Protein AF-A0A9P0PJK2-F1 (afdb_monomer_lite)

Radius of gyration: 18.41 Å; chains: 1; bounding box: 43×28×47 Å

pLDDT: mean 70.37, std 12.64, range [45.06, 89.0]

Sequence (89 aa):
MTDMHFVCGMALGTARRTRRPPPNVQTFINIHDRLCESGSFKRSTHVAGRTASVRTIQIEEAVLNKIEEDRTTSTRKIANQLNLNHIPV

Secondary structure (DSSP, 8-state):
---HHHHHHHHTTT--S-SSPPPPHHHHHHHHHHHHHHS-SS--GGG-SS-GGGS-HHHHHHHHHHHHH-TT--HHHHHHHTT------

Organism: Acanthoscelides obtectus (NCBI:txid200917)

Foldseek 3Di:
DDDLLNVVVVVVPDPPDDPDDDPDSVLSVVQVLCCVVPVDSDDDPVPPPDDCVLVDPVLVVQLVVVCVVPVVDDPVNSCVVVVHDDDDD

Structure (mmCIF, N/CA/C/O backbone):
data_AF-A0A9P0PJK2-F1
#
_entry.id   AF-A0A9P0PJK2-F1
#
loop_
_atom_site.group_PDB
_atom_site.id
_atom_site.type_symbol
_atom_site.label_atom_id
_atom_site.label_alt_id
_atom_site.label_comp_id
_atom_site.label_asym_id
_atom_site.label_entity_id
_atom_site.label_seq_id
_atom_site.pdbx_PDB_ins_code
_atom_site.Cartn_x
_atom_site.Cartn_y
_atom_site.Cartn_z
_atom_site.occupancy
_atom_site.B_iso_or_equiv
_atom_site.auth_seq_id
_atom_site.auth_comp_id
_atom_site.auth_asym_id
_atom_site.auth_atom_id
_atom_site.pdbx_PDB_model_num
ATOM 1 N N . MET A 1 1 ? 4.612 15.985 -13.410 1.00 45.06 1 MET A N 1
ATOM 2 C CA . MET A 1 1 ? 5.276 14.935 -12.609 1.00 45.06 1 MET A CA 1
ATOM 3 C C . MET A 1 1 ? 5.626 13.805 -13.551 1.00 45.06 1 MET A C 1
ATOM 5 O O . MET A 1 1 ? 4.719 13.247 -14.152 1.00 45.06 1 MET A O 1
ATOM 9 N N . THR A 1 2 ? 6.912 13.552 -13.779 1.00 47.53 2 THR A N 1
ATOM 10 C CA . THR A 1 2 ? 7.347 12.481 -14.681 1.00 47.53 2 THR A CA 1
ATOM 11 C C . THR A 1 2 ? 7.228 11.162 -13.939 1.00 47.53 2 THR A C 1
ATOM 13 O O . THR A 1 2 ? 7.866 10.980 -12.905 1.00 47.53 2 THR A O 1
ATOM 16 N N . ASP A 1 3 ? 6.382 10.278 -14.450 1.00 66.81 3 ASP A N 1
ATOM 17 C CA . ASP A 1 3 ? 6.204 8.938 -13.915 1.00 66.81 3 ASP A CA 1
ATOM 18 C C . ASP A 1 3 ? 7.539 8.170 -13.982 1.00 66.81 3 ASP A C 1
ATOM 20 O O . ASP A 1 3 ? 8.182 8.087 -15.032 1.00 66.81 3 ASP A O 1
ATOM 24 N N . MET A 1 4 ? 8.001 7.636 -12.850 1.00 62.22 4 MET A N 1
ATOM 25 C CA . MET A 1 4 ? 9.255 6.877 -12.774 1.00 62.22 4 MET A CA 1
ATOM 26 C C . MET A 1 4 ? 9.206 5.651 -13.701 1.00 62.22 4 MET A C 1
ATOM 28 O O . MET A 1 4 ? 10.225 5.285 -14.293 1.00 62.22 4 MET A O 1
ATOM 32 N N . HIS A 1 5 ? 8.014 5.080 -13.926 1.00 58.53 5 HIS A N 1
ATOM 33 C CA . HIS A 1 5 ? 7.808 4.002 -14.895 1.00 58.53 5 HIS A CA 1
ATOM 34 C C . HIS A 1 5 ? 8.026 4.469 -16.343 1.00 58.53 5 HIS A C 1
ATOM 36 O O . HIS A 1 5 ? 8.616 3.736 -17.139 1.00 58.53 5 HIS A O 1
ATOM 42 N N . PHE A 1 6 ? 7.653 5.709 -16.671 1.00 63.66 6 PHE A N 1
ATOM 43 C CA . PHE A 1 6 ? 7.911 6.326 -17.976 1.00 63.66 6 PHE A CA 1
ATOM 44 C C . PHE A 1 6 ? 9.414 6.519 -18.232 1.00 63.66 6 PHE A C 1
ATOM 46 O O . PHE A 1 6 ? 9.913 6.177 -19.305 1.00 63.66 6 PHE A O 1
ATOM 53 N N . VAL A 1 7 ? 10.174 6.981 -17.231 1.00 62.62 7 VAL A N 1
ATOM 54 C CA . VAL A 1 7 ? 11.642 7.120 -17.334 1.00 62.62 7 VAL A CA 1
ATOM 55 C C . VAL A 1 7 ? 12.320 5.756 -17.496 1.00 62.62 7 VAL A C 1
ATOM 57 O O . VAL A 1 7 ? 13.246 5.625 -18.297 1.00 62.62 7 VAL A O 1
ATOM 60 N N . CYS A 1 8 ? 11.829 4.722 -16.807 1.00 62.69 8 CYS A N 1
ATOM 61 C CA . CYS A 1 8 ? 12.305 3.348 -16.987 1.00 62.69 8 CYS A CA 1
ATOM 62 C C . CYS A 1 8 ? 12.008 2.808 -18.394 1.00 62.69 8 CYS A C 1
ATOM 64 O O . CYS A 1 8 ? 12.861 2.145 -18.983 1.00 62.69 8 CYS A O 1
ATOM 66 N N . GLY A 1 9 ? 10.840 3.140 -18.954 1.00 60.41 9 GLY A N 1
ATOM 67 C CA . GLY A 1 9 ? 10.486 2.829 -20.341 1.00 60.41 9 GLY A CA 1
ATOM 68 C C . GLY A 1 9 ? 11.422 3.492 -21.356 1.00 60.41 9 GLY A C 1
ATOM 69 O O . GLY A 1 9 ? 11.830 2.854 -22.323 1.00 60.41 9 GLY A O 1
ATOM 70 N N . MET A 1 10 ? 11.845 4.737 -21.106 1.00 60.41 10 MET A N 1
ATOM 71 C CA . MET A 1 10 ? 12.808 5.443 -21.964 1.00 60.41 10 MET A CA 1
ATOM 72 C C . MET A 1 10 ? 14.256 4.953 -21.792 1.00 60.41 10 MET A C 1
ATOM 74 O O . MET A 1 10 ? 15.028 4.938 -22.752 1.00 60.41 10 MET A O 1
ATOM 78 N N . ALA A 1 11 ? 14.639 4.509 -20.590 1.00 58.00 11 ALA A N 1
ATOM 79 C CA . ALA A 1 11 ? 15.988 4.017 -20.295 1.00 58.00 11 ALA A CA 1
ATOM 80 C C . ALA A 1 11 ? 16.349 2.716 -21.040 1.00 58.00 11 ALA A C 1
ATOM 82 O O . ALA A 1 11 ? 17.537 2.422 -21.202 1.00 58.00 11 ALA A O 1
ATOM 83 N N . LEU A 1 12 ? 15.355 1.976 -21.555 1.00 56.62 12 LEU A N 1
ATOM 84 C CA . LEU A 1 12 ? 15.571 0.823 -22.438 1.00 56.62 12 LEU A CA 1
ATOM 85 C C . LEU A 1 12 ? 16.254 1.199 -23.771 1.00 56.62 12 LEU A C 1
ATOM 87 O O . LEU A 1 12 ? 16.764 0.314 -24.455 1.00 56.62 12 LEU A O 1
ATOM 91 N N . GLY A 1 13 ? 16.279 2.488 -24.136 1.00 54.25 13 GLY A N 1
ATOM 92 C CA . GLY A 1 13 ? 16.809 2.965 -25.413 1.00 54.25 13 GLY A CA 1
ATOM 93 C C . GLY A 1 13 ? 18.312 3.261 -25.453 1.00 54.25 13 GLY A C 1
ATOM 94 O O . GLY A 1 13 ? 18.951 2.940 -26.451 1.00 54.25 13 GLY A O 1
ATOM 95 N N . THR A 1 14 ? 18.923 3.883 -24.433 1.00 54.34 14 THR A N 1
ATOM 96 C CA . THR A 1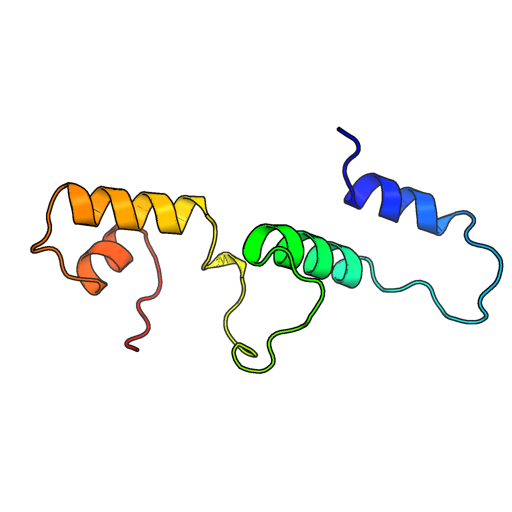 14 ? 20.270 4.483 -24.628 1.00 54.34 14 THR A CA 1
ATOM 97 C C . THR A 1 14 ? 21.144 4.671 -23.374 1.00 54.34 14 THR A C 1
ATOM 99 O O . THR A 1 14 ? 21.899 5.640 -23.293 1.00 54.34 14 THR A O 1
ATOM 102 N N . ALA A 1 15 ? 21.158 3.757 -22.402 1.00 50.31 15 ALA A N 1
ATOM 103 C CA . ALA A 1 15 ? 22.154 3.815 -21.317 1.00 50.31 15 ALA A CA 1
ATOM 104 C C . ALA A 1 15 ? 23.461 3.090 -21.709 1.00 50.31 15 ALA A C 1
ATOM 106 O O . ALA A 1 15 ? 23.774 1.997 -21.234 1.00 50.31 15 ALA A O 1
ATOM 107 N N . ARG A 1 16 ? 24.243 3.679 -22.625 1.00 54.72 16 ARG A N 1
ATOM 108 C CA . ARG A 1 16 ? 25.583 3.168 -22.953 1.00 54.72 16 ARG A CA 1
ATOM 109 C C . ARG A 1 16 ? 26.475 3.182 -21.702 1.00 54.72 16 ARG A C 1
ATOM 111 O O . ARG A 1 16 ? 26.645 4.224 -21.077 1.00 54.72 16 ARG A O 1
ATOM 118 N N . ARG A 1 17 ? 27.162 2.046 -21.492 1.00 48.47 17 ARG A N 1
ATOM 119 C CA . ARG A 1 17 ? 28.453 1.867 -20.787 1.00 48.47 17 ARG A CA 1
ATOM 120 C C . ARG A 1 17 ? 28.438 1.223 -19.392 1.00 48.47 17 ARG A C 1
ATOM 122 O O . ARG A 1 17 ? 29.262 1.552 -18.550 1.00 48.47 17 ARG A O 1
ATOM 129 N N . THR A 1 18 ? 27.645 0.168 -19.207 1.00 50.59 18 THR A N 1
ATOM 130 C CA . THR A 1 18 ? 28.064 -0.973 -18.369 1.00 50.59 18 THR A CA 1
ATOM 131 C C 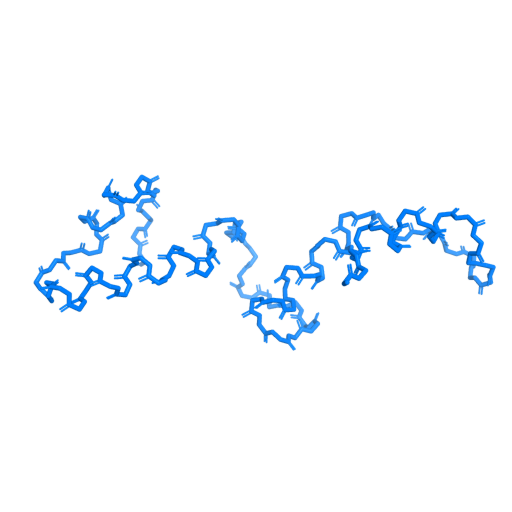. THR A 1 18 ? 27.749 -2.272 -19.117 1.00 50.59 18 THR A C 1
ATOM 133 O O . THR A 1 18 ? 26.722 -2.362 -19.777 1.00 50.59 18 THR A O 1
ATOM 136 N N . ARG A 1 19 ? 28.626 -3.289 -19.075 1.00 59.88 19 ARG A N 1
ATOM 137 C CA . ARG A 1 19 ? 28.398 -4.615 -19.710 1.00 59.88 19 ARG A CA 1
ATOM 138 C C . ARG A 1 19 ? 27.327 -5.439 -18.970 1.00 59.88 19 ARG A C 1
ATOM 140 O O . ARG A 1 19 ? 27.388 -6.664 -18.969 1.00 59.88 19 ARG A O 1
ATOM 147 N N . ARG A 1 20 ? 26.419 -4.782 -18.248 1.00 61.50 20 ARG A N 1
ATOM 148 C CA . ARG A 1 20 ? 25.415 -5.428 -17.410 1.00 61.50 20 ARG A CA 1
ATOM 149 C C . ARG A 1 20 ? 24.060 -5.291 -18.093 1.00 61.50 20 ARG A C 1
ATOM 151 O O . ARG A 1 20 ? 23.755 -4.201 -18.576 1.00 61.50 20 ARG A O 1
ATOM 158 N N . PRO A 1 21 ? 23.270 -6.373 -18.156 1.00 68.81 21 PRO A N 1
ATOM 159 C CA . PRO A 1 21 ? 21.903 -6.272 -18.632 1.00 68.81 21 PRO A CA 1
ATOM 160 C C . PRO A 1 21 ? 21.152 -5.230 -17.792 1.00 68.81 21 PRO A C 1
ATOM 162 O O . PRO A 1 21 ? 21.431 -5.105 -16.590 1.00 68.81 21 PRO A O 1
ATOM 165 N N . PRO A 1 22 ? 20.237 -4.463 -18.407 1.00 69.44 22 PRO A N 1
ATOM 166 C CA . PRO A 1 22 ? 19.435 -3.502 -17.671 1.00 69.44 22 PRO A CA 1
ATOM 167 C C . PRO A 1 22 ? 18.689 -4.223 -16.536 1.00 69.44 22 PRO A C 1
ATOM 169 O O . PRO A 1 22 ? 18.226 -5.354 -16.725 1.00 69.44 22 PRO A O 1
ATOM 172 N N . PRO A 1 23 ? 18.589 -3.610 -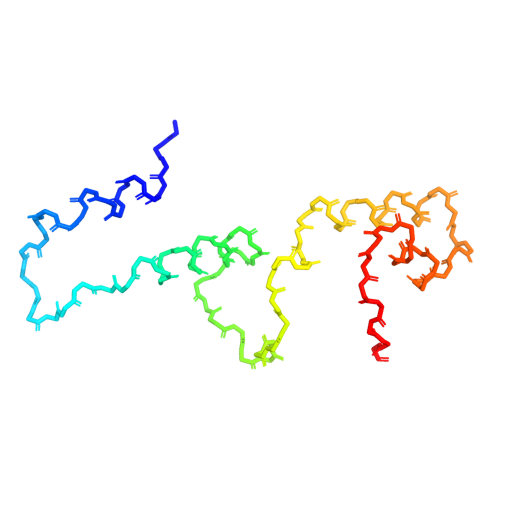15.344 1.00 73.81 23 PRO A N 1
ATOM 173 C CA . PRO A 1 23 ? 17.792 -4.175 -14.267 1.00 73.81 23 PRO A CA 1
ATOM 174 C C . PRO A 1 23 ? 16.338 -4.325 -14.723 1.00 73.81 23 PRO A C 1
ATOM 176 O O . PRO A 1 23 ? 15.812 -3.483 -15.451 1.00 73.81 23 PRO A O 1
ATOM 179 N N . ASN A 1 24 ? 15.690 -5.409 -14.289 1.00 81.81 24 ASN A N 1
ATOM 180 C CA . ASN A 1 24 ? 14.280 -5.659 -14.582 1.00 81.81 24 ASN A CA 1
ATOM 181 C C . ASN A 1 24 ? 13.445 -4.445 -14.140 1.00 81.81 24 ASN A C 1
ATOM 183 O O . ASN A 1 24 ? 13.706 -3.906 -13.063 1.00 81.81 24 ASN A O 1
ATOM 187 N N . VAL A 1 25 ? 12.433 -4.064 -14.923 1.00 78.81 25 VAL A N 1
ATOM 188 C CA . VAL A 1 25 ? 11.440 -3.028 -14.588 1.00 78.81 25 VAL A CA 1
ATOM 189 C C . VAL A 1 25 ? 10.940 -3.183 -13.150 1.00 78.81 25 VAL A C 1
ATOM 191 O O . VAL A 1 25 ? 10.896 -2.200 -12.416 1.00 78.81 25 VAL A O 1
ATOM 194 N N . GLN A 1 26 ? 10.700 -4.419 -12.696 1.00 77.44 26 GLN A N 1
ATOM 195 C CA . GLN A 1 26 ? 10.268 -4.716 -11.325 1.00 77.44 26 GLN A CA 1
ATOM 196 C C . GLN A 1 26 ? 11.223 -4.174 -10.247 1.00 77.44 26 GLN A C 1
ATOM 198 O O . GLN A 1 26 ? 10.799 -3.835 -9.147 1.00 77.44 26 GLN A O 1
ATOM 203 N N . THR A 1 27 ? 12.515 -4.059 -10.555 1.00 80.44 27 THR A N 1
ATOM 204 C CA . THR A 1 27 ? 13.519 -3.463 -9.662 1.00 80.44 27 THR A CA 1
ATOM 205 C C . THR A 1 27 ? 13.178 -2.013 -9.352 1.00 80.44 27 THR A C 1
ATOM 207 O O . THR A 1 27 ? 13.255 -1.606 -8.199 1.00 80.44 27 THR A O 1
ATOM 210 N N . PHE A 1 28 ? 12.775 -1.245 -10.363 1.00 81.62 28 PHE A N 1
ATOM 211 C CA . PHE A 1 28 ? 12.431 0.162 -10.200 1.00 81.62 28 PHE A CA 1
ATOM 212 C C . PHE A 1 28 ? 11.104 0.345 -9.471 1.00 81.62 28 PHE A C 1
ATOM 214 O O . PHE A 1 28 ? 11.036 1.194 -8.588 1.00 81.62 28 PHE A O 1
ATOM 221 N N . ILE A 1 29 ? 10.105 -0.496 -9.768 1.00 82.25 29 ILE A N 1
ATOM 222 C CA . ILE A 1 29 ? 8.825 -0.519 -9.038 1.00 82.25 29 ILE A CA 1
ATOM 223 C C . ILE A 1 29 ? 9.084 -0.751 -7.547 1.00 82.25 29 ILE A C 1
ATOM 225 O O . ILE A 1 29 ? 8.718 0.059 -6.708 1.00 82.25 29 ILE A O 1
ATOM 229 N N . ASN A 1 30 ? 9.854 -1.791 -7.222 1.00 78.81 30 ASN A N 1
ATOM 230 C CA . ASN A 1 30 ? 10.157 -2.138 -5.835 1.00 78.81 30 ASN A CA 1
ATOM 231 C C . ASN A 1 30 ? 10.976 -1.058 -5.105 1.00 78.81 30 ASN A C 1
ATOM 233 O O . ASN A 1 30 ? 10.901 -0.952 -3.882 1.00 78.81 30 ASN A O 1
ATOM 237 N N . ILE A 1 31 ? 11.822 -0.311 -5.824 1.00 81.62 31 ILE A N 1
ATOM 238 C CA . ILE A 1 31 ? 12.565 0.821 -5.255 1.00 81.62 31 ILE A CA 1
ATOM 239 C C . ILE A 1 31 ? 11.616 1.986 -4.988 1.00 81.62 31 ILE A C 1
ATOM 241 O O . ILE A 1 31 ? 11.685 2.564 -3.908 1.00 81.62 31 ILE A O 1
ATOM 245 N N . HIS A 1 32 ? 10.751 2.316 -5.948 1.00 83.44 32 HIS A N 1
ATOM 246 C CA . HIS A 1 32 ? 9.755 3.372 -5.806 1.00 83.44 32 HIS A CA 1
ATOM 247 C C . HIS A 1 32 ? 8.842 3.106 -4.607 1.00 83.44 32 HIS A C 1
ATOM 249 O O . HIS A 1 32 ? 8.784 3.932 -3.701 1.00 83.44 32 HIS A O 1
ATOM 255 N N . ASP A 1 33 ? 8.241 1.918 -4.543 1.00 77.69 33 ASP A N 1
ATOM 256 C CA . ASP A 1 33 ? 7.346 1.527 -3.451 1.00 77.69 33 ASP A CA 1
ATOM 257 C C . ASP A 1 33 ? 8.060 1.623 -2.099 1.00 77.69 33 ASP A C 1
ATOM 259 O O . ASP A 1 33 ? 7.572 2.250 -1.162 1.00 77.69 33 ASP A O 1
ATOM 263 N N . ARG A 1 34 ? 9.304 1.132 -2.018 1.00 78.31 34 ARG A N 1
ATOM 264 C CA . ARG A 1 34 ? 10.087 1.222 -0.781 1.00 78.31 34 ARG A CA 1
ATOM 265 C C . ARG A 1 34 ? 10.422 2.659 -0.379 1.00 78.31 34 ARG A C 1
ATOM 267 O O . ARG A 1 34 ? 10.472 2.953 0.819 1.00 78.31 34 ARG A O 1
ATOM 274 N N . LEU A 1 35 ? 10.714 3.532 -1.339 1.00 78.25 35 LEU A N 1
ATOM 275 C CA . LEU A 1 35 ? 10.968 4.945 -1.061 1.00 78.25 35 LEU A CA 1
ATOM 276 C C . LEU A 1 35 ? 9.705 5.638 -0.555 1.00 78.25 35 LEU A C 1
ATOM 278 O O . LEU A 1 35 ? 9.803 6.414 0.391 1.00 78.25 35 LEU A O 1
ATOM 282 N N . CYS A 1 36 ? 8.545 5.322 -1.127 1.00 72.81 36 CYS A N 1
ATOM 283 C CA . CYS A 1 36 ? 7.260 5.804 -0.630 1.00 72.81 36 CYS A CA 1
ATOM 284 C C . CYS A 1 36 ? 6.958 5.291 0.785 1.00 72.81 36 CYS A C 1
ATOM 286 O O . CYS A 1 36 ? 6.463 6.051 1.606 1.00 72.81 36 CYS A O 1
ATOM 288 N N . GLU A 1 37 ? 7.288 4.034 1.090 1.00 70.31 37 GLU A N 1
ATOM 289 C CA . GLU A 1 37 ? 7.001 3.419 2.393 1.00 70.31 37 GLU A CA 1
ATOM 290 C C . GLU A 1 37 ? 7.962 3.857 3.507 1.00 70.31 37 GLU A C 1
ATOM 292 O O . GLU A 1 37 ? 7.549 4.140 4.626 1.00 70.31 37 GLU A O 1
ATOM 297 N N . SER A 1 38 ? 9.268 3.843 3.235 1.00 76.06 38 SER A N 1
ATOM 298 C CA . SER A 1 38 ? 10.309 3.940 4.272 1.00 76.06 38 SER A CA 1
ATOM 299 C C . SER A 1 38 ? 11.266 5.114 4.084 1.00 76.06 38 SER A C 1
ATOM 301 O O . SER A 1 38 ? 12.128 5.339 4.934 1.00 76.06 38 SER A O 1
ATOM 303 N N . GLY A 1 39 ? 11.195 5.812 2.945 1.00 79.75 39 GLY A N 1
ATOM 304 C CA . GLY A 1 39 ? 12.166 6.840 2.566 1.00 79.75 39 GLY A CA 1
ATOM 305 C C . GLY A 1 39 ? 13.596 6.316 2.375 1.00 79.75 39 GLY A C 1
ATOM 306 O O . GLY A 1 39 ? 14.532 7.110 2.300 1.00 79.75 39 GLY A O 1
ATOM 307 N N . SER A 1 40 ? 13.805 4.993 2.319 1.00 79.12 40 SER A N 1
ATOM 308 C CA . SER A 1 40 ? 15.136 4.380 2.299 1.00 79.12 40 SER A CA 1
ATOM 309 C C . SER A 1 40 ? 15.325 3.407 1.141 1.00 79.12 40 SER A C 1
ATOM 311 O O . SER A 1 40 ? 14.473 2.578 0.843 1.00 79.12 40 SER A O 1
ATOM 313 N N . PHE A 1 41 ? 16.513 3.416 0.536 1.00 78.62 41 PHE A N 1
ATOM 314 C CA . PHE A 1 41 ? 16.903 2.401 -0.449 1.00 78.62 41 PHE A CA 1
ATOM 315 C C . PHE A 1 41 ? 17.250 1.047 0.193 1.00 78.62 41 PHE A C 1
ATOM 317 O O . PHE A 1 41 ? 17.283 0.017 -0.491 1.00 78.62 41 PHE A O 1
ATOM 324 N N . LYS A 1 42 ? 17.524 1.017 1.506 1.00 79.31 42 LYS A N 1
ATOM 325 C CA . LYS A 1 42 ? 17.956 -0.204 2.196 1.00 79.31 42 LYS A CA 1
ATOM 326 C C . LYS A 1 42 ? 16.814 -1.211 2.265 1.00 79.31 42 LYS A C 1
ATOM 328 O O . LYS A 1 42 ? 15.723 -0.916 2.737 1.00 79.31 42 LYS A O 1
ATOM 333 N N . ARG A 1 43 ? 17.080 -2.443 1.830 1.00 68.62 43 ARG A N 1
ATOM 334 C CA . ARG A 1 43 ? 16.139 -3.553 2.000 1.00 68.62 43 ARG A CA 1
ATOM 335 C C . ARG A 1 43 ? 16.114 -3.965 3.469 1.00 68.62 43 ARG A C 1
ATOM 337 O O . ARG A 1 43 ? 17.123 -4.456 3.964 1.00 68.62 43 ARG A O 1
ATOM 344 N N . SER A 1 44 ? 14.976 -3.802 4.143 1.00 65.12 44 SER A N 1
ATOM 345 C CA . SER A 1 44 ? 14.774 -4.415 5.459 1.00 65.12 44 SER A CA 1
ATOM 346 C C . SER A 1 44 ? 14.710 -5.933 5.290 1.00 65.12 44 SER A C 1
ATOM 348 O O . SER A 1 44 ? 13.806 -6.462 4.642 1.00 65.12 44 SER A O 1
ATOM 350 N N . THR A 1 45 ? 15.701 -6.641 5.825 1.00 64.00 45 THR A N 1
ATOM 351 C CA . THR A 1 45 ? 15.776 -8.109 5.805 1.00 64.00 45 THR A CA 1
ATOM 352 C C . THR A 1 45 ? 14.785 -8.758 6.771 1.00 64.00 45 THR A C 1
ATOM 354 O O . THR A 1 45 ? 14.446 -9.922 6.588 1.00 64.00 45 THR A O 1
ATOM 357 N N . HIS A 1 46 ? 14.261 -8.005 7.746 1.00 62.09 46 HIS A N 1
ATOM 358 C CA . HIS A 1 46 ? 13.303 -8.500 8.740 1.00 62.09 46 HIS A CA 1
ATOM 359 C C . HIS A 1 46 ? 11.877 -8.693 8.198 1.00 62.09 46 HIS A C 1
ATOM 361 O O . HIS A 1 46 ? 11.094 -9.415 8.805 1.00 62.09 46 HIS A O 1
ATOM 367 N N . VAL A 1 47 ? 11.528 -8.086 7.057 1.00 56.22 47 VAL A N 1
ATOM 368 C CA . VAL A 1 47 ? 10.175 -8.149 6.462 1.00 56.22 47 VAL A CA 1
ATOM 369 C C . VAL A 1 47 ? 10.212 -8.854 5.103 1.00 56.22 47 VAL A C 1
ATOM 371 O O . VAL A 1 47 ? 9.597 -8.440 4.122 1.00 56.22 47 VAL A O 1
ATOM 374 N N . ALA A 1 48 ? 10.985 -9.929 5.004 1.00 53.56 48 ALA A N 1
ATOM 375 C CA . ALA A 1 48 ? 11.013 -10.769 3.816 1.00 53.56 48 ALA A CA 1
ATOM 376 C C . ALA A 1 48 ? 9.795 -11.712 3.810 1.00 53.56 48 ALA A C 1
ATOM 378 O O . ALA A 1 48 ? 9.934 -12.891 4.106 1.00 53.56 48 ALA A O 1
ATOM 379 N N . GLY A 1 49 ? 8.585 -11.218 3.519 1.00 55.22 49 GLY A N 1
ATOM 380 C CA . GLY A 1 49 ? 7.455 -12.146 3.360 1.00 55.22 49 GLY A CA 1
ATOM 381 C C . GLY A 1 49 ? 6.069 -11.561 3.118 1.00 55.22 49 GLY A C 1
ATOM 382 O O . GLY A 1 49 ? 5.270 -12.205 2.446 1.00 55.22 49 GLY A O 1
ATOM 383 N N . ARG A 1 50 ? 5.758 -10.355 3.610 1.00 54.47 50 ARG A N 1
ATOM 384 C CA . ARG A 1 50 ? 4.432 -9.755 3.386 1.00 54.47 50 ARG A CA 1
ATOM 385 C C . ARG A 1 50 ? 4.501 -8.773 2.223 1.00 54.47 50 ARG A C 1
ATOM 387 O O . ARG A 1 50 ? 5.285 -7.830 2.261 1.00 54.47 50 ARG A O 1
ATOM 394 N N . THR A 1 51 ? 3.708 -9.021 1.185 1.00 52.66 51 THR A N 1
ATOM 395 C CA . THR A 1 51 ? 3.574 -8.139 0.023 1.00 52.66 51 THR A CA 1
ATOM 396 C C . THR A 1 51 ? 3.133 -6.746 0.467 1.00 52.66 51 THR A C 1
ATOM 398 O O . THR A 1 51 ? 2.143 -6.593 1.184 1.00 52.66 51 THR A O 1
ATOM 401 N N . ALA A 1 52 ? 3.872 -5.729 0.021 1.00 54.38 52 ALA A N 1
ATOM 402 C CA . ALA A 1 52 ? 3.658 -4.326 0.368 1.00 54.38 52 ALA A CA 1
ATOM 403 C C . ALA A 1 52 ? 2.270 -3.787 -0.016 1.00 54.38 52 ALA A C 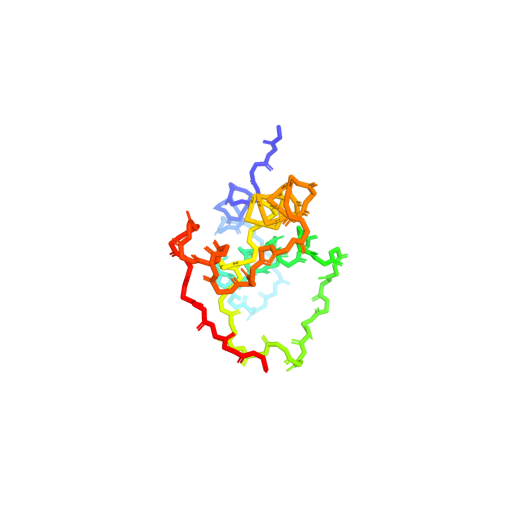1
ATOM 405 O O . ALA A 1 52 ? 1.775 -2.864 0.617 1.00 54.38 52 ALA A O 1
ATOM 406 N N . SER A 1 53 ? 1.578 -4.433 -0.962 1.00 56.06 53 SER A N 1
ATOM 407 C CA . SER A 1 53 ? 0.185 -4.121 -1.315 1.00 56.06 53 SER A CA 1
ATOM 408 C C . SER A 1 53 ? -0.782 -4.147 -0.120 1.00 56.06 53 SER A C 1
ATOM 410 O O . SER A 1 53 ? -1.813 -3.491 -0.185 1.00 56.06 53 SER A O 1
ATOM 412 N N . VAL A 1 54 ? -0.466 -4.866 0.965 1.00 54.75 54 VAL A N 1
ATOM 413 C CA . VAL A 1 54 ? -1.288 -4.901 2.193 1.00 54.75 54 VAL A CA 1
ATOM 414 C C . VAL A 1 54 ? -1.020 -3.692 3.113 1.00 54.75 54 VAL A C 1
ATOM 416 O O . VAL A 1 54 ? -1.803 -3.435 4.021 1.00 54.75 54 VAL A O 1
ATOM 419 N N . ARG A 1 55 ? 0.073 -2.947 2.893 1.00 59.41 55 ARG A N 1
ATOM 420 C CA . ARG A 1 55 ? 0.529 -1.788 3.686 1.00 59.41 55 ARG A CA 1
ATOM 421 C C . ARG A 1 55 ? 0.455 -0.494 2.874 1.00 59.41 55 ARG A C 1
ATOM 423 O O . ARG A 1 55 ? 1.412 0.266 2.787 1.00 59.41 55 ARG A O 1
ATOM 430 N N . THR A 1 56 ? -0.664 -0.277 2.197 1.00 68.88 56 THR A N 1
ATOM 431 C CA . THR A 1 56 ? -0.907 0.995 1.513 1.00 68.88 56 THR A CA 1
ATOM 432 C C . THR A 1 56 ? -1.203 2.066 2.562 1.00 68.88 56 THR A C 1
ATOM 434 O O . THR A 1 56 ? -1.966 1.798 3.488 1.00 68.88 56 THR A O 1
ATOM 437 N N . ILE A 1 57 ? -0.678 3.284 2.394 1.00 69.38 57 ILE A N 1
ATOM 438 C CA . ILE A 1 57 ? -0.944 4.434 3.289 1.00 69.38 57 ILE A CA 1
ATOM 439 C C . ILE A 1 57 ? -2.453 4.609 3.533 1.00 69.38 57 ILE A C 1
ATOM 441 O O . ILE A 1 57 ? -2.893 4.798 4.657 1.00 69.38 57 ILE A O 1
ATOM 445 N N . GLN A 1 58 ? -3.261 4.416 2.490 1.00 72.94 58 GLN A N 1
ATOM 446 C CA . GLN A 1 58 ? -4.726 4.477 2.546 1.00 72.94 58 GLN A CA 1
ATOM 447 C C . GLN A 1 58 ? -5.342 3.462 3.523 1.00 72.94 58 GLN A C 1
ATOM 449 O O . GLN A 1 58 ? -6.340 3.750 4.179 1.00 72.94 58 GLN A O 1
ATOM 454 N N . ILE A 1 59 ? -4.767 2.259 3.611 1.00 76.31 59 ILE A N 1
ATOM 455 C CA . ILE A 1 59 ? -5.211 1.224 4.548 1.00 76.31 59 ILE A CA 1
ATOM 456 C C . ILE A 1 59 ? -4.824 1.625 5.971 1.00 76.31 59 ILE A C 1
ATOM 458 O O . ILE A 1 59 ? -5.635 1.473 6.880 1.00 76.31 59 ILE A O 1
ATOM 462 N N . GLU A 1 60 ? -3.614 2.146 6.169 1.00 79.38 60 GLU A N 1
ATOM 463 C CA . GLU A 1 60 ? -3.148 2.604 7.480 1.00 79.38 60 GLU A CA 1
ATOM 464 C C . GLU A 1 60 ? -3.999 3.769 8.000 1.00 79.38 60 GLU A C 1
ATOM 466 O O . GLU A 1 60 ? -4.487 3.706 9.125 1.00 79.38 60 GLU A O 1
ATOM 471 N N . GLU A 1 61 ? -4.282 4.768 7.163 1.00 82.00 61 GLU A N 1
ATOM 472 C CA . GLU A 1 61 ? -5.186 5.878 7.486 1.00 82.00 61 GLU A CA 1
ATOM 473 C C . GLU A 1 61 ? -6.602 5.385 7.813 1.00 82.00 61 GLU A C 1
ATOM 475 O O . GLU A 1 61 ? -7.182 5.780 8.822 1.00 82.00 61 GLU A O 1
ATOM 480 N N . ALA A 1 62 ? -7.153 4.460 7.020 1.00 83.69 62 ALA A N 1
ATOM 481 C CA . ALA A 1 62 ? -8.475 3.892 7.285 1.00 83.69 62 ALA A CA 1
ATOM 482 C C . ALA A 1 62 ? -8.531 3.088 8.598 1.00 83.69 62 ALA A C 1
ATOM 484 O O . ALA A 1 62 ? -9.569 3.060 9.264 1.00 83.69 62 ALA A O 1
ATOM 485 N N . VAL A 1 63 ? -7.433 2.425 8.978 1.00 84.88 63 VAL A N 1
ATOM 486 C CA . VAL A 1 63 ? -7.303 1.749 10.277 1.00 84.88 63 VAL A CA 1
ATOM 487 C C . VAL A 1 63 ? -7.234 2.773 11.409 1.00 84.88 63 VAL A C 1
ATOM 489 O O . VAL A 1 63 ? -7.951 2.616 12.396 1.00 84.88 63 VAL A O 1
ATOM 492 N N . LEU A 1 64 ? -6.409 3.815 11.273 1.00 87.62 64 LEU A N 1
ATOM 493 C CA . LEU A 1 64 ? -6.248 4.861 12.286 1.00 87.62 64 LEU A CA 1
ATOM 494 C C . LEU A 1 64 ? -7.562 5.606 12.545 1.00 87.62 64 LEU A C 1
ATOM 496 O O . LEU A 1 64 ? -7.958 5.722 13.702 1.00 87.62 64 LEU A O 1
ATOM 500 N N . ASN A 1 65 ? -8.285 5.988 11.489 1.00 88.00 65 ASN A N 1
ATOM 501 C CA . ASN A 1 65 ? -9.584 6.655 11.605 1.00 88.00 65 ASN A CA 1
ATOM 502 C C . ASN A 1 65 ? -10.599 5.793 12.373 1.00 88.00 65 ASN A C 1
ATOM 504 O O . ASN A 1 65 ? -11.280 6.281 13.269 1.00 88.00 65 ASN A O 1
ATOM 508 N N . LYS A 1 66 ? -10.653 4.482 12.102 1.00 85.44 66 LYS A N 1
ATOM 509 C CA . LYS A 1 66 ? -11.546 3.558 12.826 1.00 85.44 66 LYS A CA 1
ATOM 510 C C . LYS A 1 66 ? -11.194 3.402 14.304 1.00 85.44 66 LYS A C 1
ATOM 512 O O . LYS A 1 66 ? -12.090 3.230 15.125 1.00 85.44 66 LYS A O 1
ATOM 517 N N . ILE A 1 67 ? -9.906 3.425 14.646 1.00 87.38 67 ILE A N 1
ATOM 518 C CA . ILE A 1 67 ? -9.454 3.370 16.045 1.00 87.38 67 ILE A CA 1
ATOM 519 C C . ILE A 1 67 ? -9.773 4.685 16.764 1.00 87.38 67 ILE A C 1
ATOM 521 O O . ILE A 1 67 ? -10.084 4.675 17.955 1.00 87.38 67 ILE A O 1
ATOM 525 N N . GLU A 1 68 ? -9.687 5.811 16.058 1.00 88.25 68 GLU A N 1
ATOM 526 C CA . GLU A 1 68 ? -10.034 7.121 16.599 1.00 88.25 68 GLU A CA 1
ATOM 527 C C . GLU A 1 68 ? -11.543 7.259 16.853 1.00 88.25 68 GLU A C 1
ATOM 529 O O . GLU A 1 68 ? -11.930 7.755 17.912 1.00 88.25 68 GLU A O 1
ATOM 534 N N . GLU A 1 69 ? -12.378 6.742 15.946 1.00 88.75 69 GLU A N 1
ATOM 535 C CA . GLU A 1 69 ? -13.839 6.681 16.094 1.00 88.75 69 GLU A CA 1
ATOM 536 C C . GLU A 1 69 ? -14.285 5.761 17.242 1.00 88.75 69 GLU A C 1
ATOM 538 O O . GLU A 1 69 ? -15.155 6.131 18.032 1.00 88.75 69 GLU A O 1
ATOM 543 N N . ASP A 1 70 ? -13.693 4.568 17.362 1.00 86.50 70 ASP A N 1
ATOM 544 C CA . ASP A 1 70 ? -14.007 3.615 18.429 1.00 86.50 70 ASP A CA 1
ATOM 545 C C . ASP A 1 70 ? -12.740 2.890 18.911 1.00 86.50 70 ASP A C 1
ATOM 547 O O . ASP A 1 70 ? -12.252 1.920 18.320 1.00 86.50 70 ASP A O 1
ATOM 551 N N . ARG A 1 71 ? -12.226 3.326 20.067 1.00 82.44 71 ARG A N 1
ATOM 552 C CA . ARG A 1 71 ? -11.041 2.728 20.706 1.00 82.44 71 ARG A CA 1
ATOM 553 C C . ARG A 1 71 ? -11.277 1.320 21.258 1.00 82.44 71 ARG A C 1
ATOM 555 O O . ARG A 1 71 ? -10.308 0.648 21.606 1.00 82.44 71 ARG A O 1
ATOM 562 N N . THR A 1 72 ? -12.526 0.862 21.365 1.00 89.00 72 THR A N 1
ATOM 563 C CA . THR A 1 72 ? -12.853 -0.491 21.849 1.00 89.00 72 THR A CA 1
ATOM 564 C C . THR A 1 72 ? -12.866 -1.531 20.726 1.00 89.00 72 THR A C 1
ATOM 566 O O . THR A 1 72 ? -12.988 -2.734 20.977 1.00 89.00 72 THR A O 1
ATOM 569 N N . THR A 1 73 ? -12.707 -1.090 19.474 1.00 84.62 73 THR A N 1
ATOM 570 C CA . THR A 1 73 ? -12.724 -1.962 18.300 1.00 84.62 73 THR A CA 1
ATOM 571 C C . THR A 1 73 ? -11.502 -2.879 18.259 1.00 84.62 73 THR A C 1
ATOM 573 O O . THR A 1 73 ? -10.361 -2.439 18.374 1.00 84.62 73 THR A O 1
ATOM 576 N N . SER A 1 74 ? -11.717 -4.177 18.030 1.00 82.31 74 SER A N 1
ATOM 577 C CA . SER A 1 74 ? -10.614 -5.128 17.869 1.00 82.31 74 SER A CA 1
ATOM 578 C C . SER A 1 74 ? -9.971 -5.036 16.480 1.00 82.31 74 SER A C 1
ATOM 580 O O . SER A 1 74 ? -10.649 -4.818 15.472 1.00 82.31 74 SER A O 1
ATOM 582 N N . THR A 1 75 ? -8.666 -5.305 16.402 1.00 82.06 75 THR A N 1
ATOM 583 C CA . THR A 1 75 ? -7.900 -5.367 15.139 1.00 82.06 75 THR A CA 1
ATOM 584 C C . THR A 1 75 ? -8.518 -6.332 14.125 1.00 82.06 75 THR A C 1
ATOM 586 O O . THR A 1 75 ? -8.553 -6.050 12.928 1.00 82.06 75 THR A O 1
ATOM 589 N N . ARG A 1 76 ? -9.092 -7.444 14.600 1.00 79.62 76 ARG A N 1
ATOM 590 C CA . ARG A 1 76 ? -9.821 -8.416 13.773 1.00 79.62 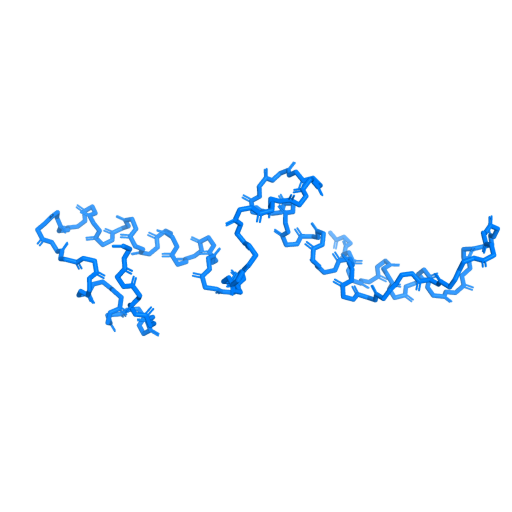76 ARG A CA 1
ATOM 591 C C . ARG A 1 76 ? -11.099 -7.837 13.169 1.00 79.62 76 ARG A C 1
ATOM 593 O O . ARG A 1 76 ? -11.387 -8.086 12.002 1.00 79.62 76 ARG A O 1
ATOM 600 N N . LYS A 1 77 ? -11.859 -7.055 13.942 1.00 83.12 77 LYS A N 1
ATOM 601 C CA . LYS A 1 77 ? -13.081 -6.391 13.468 1.00 83.12 77 LYS A CA 1
ATOM 602 C C . LYS A 1 77 ? -12.748 -5.337 12.408 1.00 83.12 77 LYS A C 1
ATOM 604 O O . LYS A 1 77 ? -13.420 -5.291 11.382 1.00 83.12 77 LYS A O 1
ATOM 609 N N . ILE A 1 78 ? -11.668 -4.579 12.599 1.00 84.50 78 ILE A N 1
ATOM 610 C CA . ILE A 1 78 ? -11.176 -3.605 11.612 1.00 84.50 78 ILE A CA 1
ATOM 611 C C . ILE A 1 78 ? -10.730 -4.308 10.322 1.00 84.50 78 ILE A C 1
ATOM 613 O O . ILE A 1 78 ? -11.139 -3.905 9.235 1.00 84.50 78 ILE A O 1
ATOM 617 N N . ALA A 1 79 ? -9.958 -5.393 10.433 1.00 83.12 79 ALA A N 1
ATOM 618 C CA . ALA A 1 79 ? -9.511 -6.179 9.284 1.00 83.12 79 ALA A CA 1
ATOM 619 C C . ALA A 1 79 ? -10.690 -6.744 8.473 1.00 83.12 79 ALA A C 1
ATOM 621 O O . ALA A 1 79 ? -10.704 -6.602 7.253 1.00 83.12 79 ALA A O 1
ATOM 622 N N . ASN A 1 80 ? -11.718 -7.284 9.139 1.00 83.06 80 ASN A N 1
ATOM 623 C CA . ASN A 1 80 ? -12.939 -7.748 8.473 1.00 83.06 80 ASN A CA 1
ATOM 624 C C . ASN A 1 80 ? -13.654 -6.613 7.727 1.00 83.06 80 ASN A C 1
ATOM 626 O O . ASN A 1 80 ? -14.077 -6.796 6.592 1.00 83.06 80 ASN A O 1
ATOM 630 N N . GLN A 1 81 ? -13.770 -5.429 8.333 1.00 82.94 81 GLN A N 1
ATOM 631 C CA . GLN A 1 81 ? -14.409 -4.279 7.684 1.00 82.94 81 GLN A CA 1
ATOM 632 C C . GLN A 1 81 ? -13.607 -3.723 6.498 1.00 82.94 81 GLN A C 1
ATOM 634 O O . GLN A 1 81 ? -14.174 -3.036 5.656 1.00 82.94 81 GLN A O 1
ATOM 639 N N . LEU A 1 82 ? -12.293 -3.948 6.463 1.00 80.56 82 LEU A N 1
ATOM 640 C CA . LEU A 1 82 ? -11.409 -3.519 5.376 1.00 80.56 82 LEU A CA 1
ATOM 641 C C . LEU A 1 82 ? -11.142 -4.643 4.358 1.00 80.56 82 LEU A C 1
ATOM 643 O O . LEU A 1 82 ? -10.329 -4.459 3.458 1.00 80.56 82 LEU A O 1
ATOM 647 N N . ASN A 1 83 ? -11.815 -5.797 4.484 1.00 76.94 83 ASN A N 1
ATOM 648 C CA . ASN A 1 83 ? -11.578 -7.001 3.677 1.00 76.94 83 ASN A CA 1
ATOM 649 C C . ASN A 1 83 ? -10.101 -7.441 3.656 1.00 76.94 83 ASN A C 1
ATOM 651 O O . ASN A 1 83 ? -9.586 -7.923 2.648 1.00 76.94 83 ASN A O 1
ATOM 655 N N . LEU A 1 84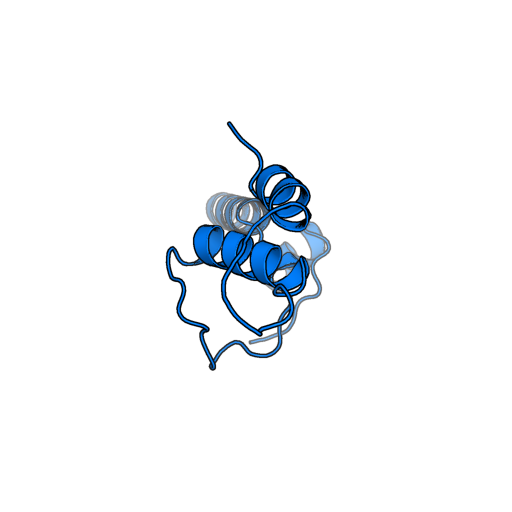 ? -9.406 -7.274 4.782 1.00 74.12 84 LEU A N 1
ATOM 656 C CA . LEU A 1 84 ? -8.011 -7.662 4.943 1.00 74.12 84 LEU A CA 1
ATOM 657 C C . LEU A 1 84 ? -7.921 -9.014 5.641 1.00 74.12 84 LEU A C 1
ATOM 659 O O . LEU A 1 84 ? -8.552 -9.248 6.672 1.00 74.12 84 LEU A O 1
ATOM 663 N N . ASN A 1 85 ? -7.056 -9.888 5.128 1.00 70.44 85 ASN A N 1
ATOM 664 C CA . ASN A 1 85 ? -6.730 -11.140 5.802 1.00 70.44 85 ASN A CA 1
ATOM 665 C C . ASN A 1 85 ? -6.019 -10.826 7.129 1.00 70.44 85 ASN A C 1
ATOM 667 O O . ASN A 1 85 ? -4.851 -10.415 7.151 1.00 70.44 85 ASN A O 1
ATOM 671 N N . HIS A 1 86 ? -6.735 -11.002 8.242 1.00 60.19 86 HIS A N 1
ATOM 672 C CA . HIS A 1 86 ? -6.193 -10.823 9.585 1.00 60.19 86 HIS A CA 1
ATOM 673 C C . HIS A 1 86 ? -5.205 -11.950 9.900 1.00 60.19 86 HIS A C 1
ATOM 675 O O . HIS A 1 86 ? -5.602 -13.080 10.182 1.00 60.19 86 HIS A O 1
ATOM 681 N N . ILE A 1 87 ? -3.914 -11.627 9.886 1.00 57.41 87 ILE A N 1
ATOM 682 C CA . ILE A 1 87 ? -2.863 -12.505 10.404 1.00 57.41 87 ILE A CA 1
ATOM 683 C C . ILE A 1 87 ? -2.611 -12.059 11.848 1.00 57.41 87 ILE A C 1
ATOM 685 O O . ILE A 1 87 ? -2.224 -10.899 12.022 1.00 57.41 87 ILE A O 1
ATOM 689 N N . PRO A 1 88 ? -2.874 -12.902 12.864 1.00 46.66 88 PRO A N 1
ATOM 690 C CA . PRO A 1 88 ? -2.501 -12.579 14.235 1.00 46.66 88 PRO A CA 1
ATOM 691 C C . PRO A 1 88 ? -0.979 -12.392 14.308 1.00 46.66 88 PRO A C 1
ATOM 693 O O . PRO A 1 88 ? -0.237 -13.165 13.701 1.00 46.66 88 PRO A O 1
ATOM 696 N N . VAL A 1 89 ? -0.556 -11.319 14.979 1.00 46.97 89 VAL A N 1
ATOM 697 C CA . VAL A 1 89 ? 0.853 -11.048 15.306 1.00 46.97 89 VAL A CA 1
ATOM 698 C C . VAL A 1 89 ? 1.276 -11.948 16.455 1.00 46.97 89 VAL A C 1
ATOM 700 O O . VAL A 1 89 ? 0.457 -12.095 17.390 1.00 46.97 89 VAL A O 1
#